Protein AF-A0A7L2S453-F1 (afdb_monomer_lite)

Secondary structure (DSSP, 8-state):
-TTSTTT--SS---HHHHHHHHHHHHHS-HHHHHHHHS-EEEE-TT--GGG-EEETTEEE--PPEEPSSGGG--TT--EEEE----

Foldseek 3Di:
DCCALLRDDPDDHDPVRNVVSVVCCVPPDPVLNVCQVAWWKFWDQDFDQPAWDQDPNDTHTDGDTDHPDCVVVDPPTDMDTRNSDD

Radius of gyration: 15.87 Å; chains: 1; bounding box: 36×35×34 Å

Sequence (86 aa):
VLLQKAFRTGTSTRLDDRVYAMCQMKSQPLVHLMKMIHPNLYRIDKLTDESTIHVNDRVVPQPPLQKLSAEKLTREGAFLMDCGSV

Structure (mmCIF, N/CA/C/O backbone):
data_AF-A0A7L2S453-F1
#
_entry.id   AF-A0A7L2S453-F1
#
loop_
_atom_site.group_PDB
_atom_site.id
_atom_site.type_symbol
_atom_site.label_atom_id
_atom_site.label_alt_id
_atom_site.label_comp_id
_atom_site.label_asym_id
_atom_site.label_entity_id
_atom_site.label_seq_id
_atom_site.pdbx_PDB_ins_code
_atom_site.Cartn_x
_atom_site.Cartn_y
_atom_site.Cartn_z
_atom_site.occupancy
_atom_site.B_iso_or_equiv
_atom_site.auth_seq_id
_atom_site.auth_comp_id
_atom_site.auth_asym_id
_atom_site.auth_atom_id
_atom_site.pdbx_PDB_model_num
ATOM 1 N N . VAL A 1 1 ? -0.244 5.574 9.438 1.00 86.38 1 VAL A N 1
ATOM 2 C CA . VAL A 1 1 ? -1.071 5.045 10.558 1.00 86.38 1 VAL A CA 1
ATOM 3 C C . VAL A 1 1 ? -2.321 5.885 10.821 1.00 86.38 1 VAL A C 1
ATOM 5 O O . VAL A 1 1 ? -3.402 5.350 10.646 1.00 86.38 1 VAL A O 1
ATOM 8 N N . LEU A 1 2 ? -2.230 7.173 11.185 1.00 92.81 2 LEU A N 1
ATOM 9 C CA . LEU A 1 2 ? -3.416 7.971 11.578 1.00 92.81 2 LEU A CA 1
ATOM 10 C C . LEU A 1 2 ? -4.488 8.125 10.482 1.00 92.81 2 LEU A C 1
ATOM 12 O O . LEU A 1 2 ? -5.671 8.228 10.783 1.00 92.81 2 LEU A O 1
ATOM 16 N N . LEU A 1 3 ? -4.082 8.101 9.209 1.00 91.38 3 LEU A N 1
ATOM 17 C CA . LEU A 1 3 ? -5.001 8.165 8.066 1.00 91.38 3 LEU A CA 1
ATOM 18 C C . LEU A 1 3 ? -5.668 6.814 7.731 1.00 91.38 3 LEU A C 1
ATOM 20 O O . LEU A 1 3 ? -6.550 6.760 6.875 1.00 91.38 3 LEU A O 1
ATOM 24 N N . GLN A 1 4 ? -5.274 5.720 8.389 1.00 92.94 4 GLN A N 1
ATOM 25 C CA . GLN A 1 4 ? -5.820 4.379 8.152 1.00 92.94 4 GL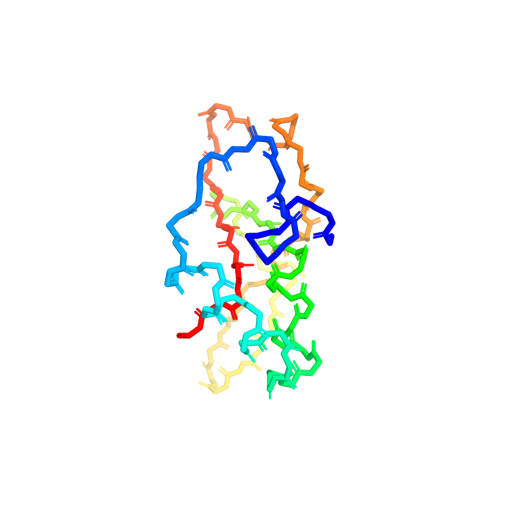N A CA 1
ATOM 26 C C . GLN A 1 4 ? -7.253 4.280 8.713 1.00 92.94 4 GLN A C 1
ATOM 28 O O . GLN A 1 4 ? -7.560 4.895 9.733 1.00 92.94 4 GLN A O 1
ATOM 33 N N . LYS A 1 5 ? -8.141 3.507 8.066 1.00 94.38 5 LYS A N 1
ATOM 34 C CA . LYS A 1 5 ? -9.559 3.330 8.455 1.00 94.38 5 LYS A CA 1
ATOM 35 C C . LYS A 1 5 ? -9.776 3.016 9.943 1.00 94.38 5 LYS A C 1
ATOM 37 O O . LYS A 1 5 ? -10.744 3.513 10.511 1.00 94.38 5 LYS A O 1
ATOM 42 N N . ALA A 1 6 ? -8.881 2.256 10.571 1.00 94.81 6 ALA A N 1
ATOM 43 C CA . ALA A 1 6 ? -8.932 1.928 11.992 1.00 94.81 6 ALA A CA 1
ATOM 44 C C . ALA A 1 6 ? -8.888 3.185 12.884 1.00 94.81 6 ALA A C 1
ATOM 46 O O . ALA A 1 6 ? -9.641 3.278 13.852 1.00 94.81 6 ALA A O 1
ATOM 47 N N . PHE A 1 7 ? -8.082 4.191 12.525 1.00 95.31 7 PHE A N 1
ATOM 48 C CA . PHE A 1 7 ? -7.807 5.361 13.373 1.00 95.31 7 PHE A CA 1
ATOM 49 C C . PHE A 1 7 ? -8.345 6.686 12.827 1.00 95.31 7 PHE A C 1
ATOM 51 O O . PHE A 1 7 ? -8.468 7.647 13.582 1.00 95.31 7 PHE A O 1
ATOM 58 N N . ARG A 1 8 ? -8.683 6.766 11.534 1.00 95.00 8 ARG A N 1
ATOM 59 C CA . ARG A 1 8 ? -9.069 8.034 10.903 1.00 95.00 8 ARG A CA 1
ATOM 60 C C . ARG A 1 8 ? -10.358 8.598 11.499 1.00 95.00 8 ARG A C 1
ATOM 62 O O . ARG A 1 8 ? -11.326 7.866 11.726 1.00 95.00 8 ARG A O 1
ATOM 69 N N . THR A 1 9 ? -10.386 9.912 11.675 1.00 91.94 9 THR A N 1
ATOM 70 C CA . THR A 1 9 ? -11.539 10.669 12.192 1.00 91.94 9 THR A CA 1
ATOM 71 C C . THR A 1 9 ? -12.096 11.669 11.176 1.00 91.94 9 THR A C 1
ATOM 73 O O . THR A 1 9 ? -13.283 11.959 11.204 1.00 91.94 9 THR A O 1
ATOM 76 N N . GLY A 1 10 ? -11.277 12.147 10.230 1.00 88.69 10 GLY A N 1
ATOM 77 C CA . GLY A 1 10 ? -11.652 13.201 9.273 1.00 88.69 10 GLY A CA 1
ATOM 78 C C . GLY A 1 10 ? -12.508 12.771 8.074 1.00 88.69 10 GLY A C 1
ATOM 79 O O . GLY A 1 10 ? -12.810 13.600 7.226 1.00 88.69 10 GLY A O 1
ATOM 80 N N . THR A 1 11 ? -12.881 11.493 7.955 1.00 91.69 11 THR A N 1
ATOM 81 C CA . THR A 1 11 ? -13.762 10.995 6.880 1.00 91.69 11 THR A CA 1
ATOM 82 C C . THR A 1 11 ? -14.715 9.931 7.416 1.00 91.69 11 THR A C 1
ATOM 84 O O . THR A 1 11 ? -14.343 9.125 8.278 1.00 91.69 11 THR A O 1
ATOM 87 N N . SER A 1 12 ? -15.945 9.908 6.891 1.00 94.12 12 SER A N 1
ATOM 88 C CA . SER A 1 12 ? -16.938 8.900 7.276 1.00 94.12 12 SER A CA 1
ATOM 89 C C . SER A 1 12 ? -16.406 7.484 7.024 1.00 94.12 12 SER A C 1
ATOM 91 O O . SER A 1 12 ? -15.778 7.196 6.002 1.00 94.12 12 SER A O 1
ATOM 93 N N . THR A 1 13 ? -16.605 6.598 7.997 1.00 95.56 13 THR A N 1
ATOM 94 C CA . THR A 1 13 ? -16.187 5.191 7.947 1.00 95.56 13 THR A CA 1
ATOM 95 C C . THR A 1 13 ? -17.271 4.373 8.617 1.00 95.56 13 THR A C 1
ATOM 97 O O . THR A 1 13 ? -17.576 4.635 9.782 1.00 95.56 13 THR A O 1
ATOM 100 N N . ARG A 1 14 ? -17.850 3.404 7.898 1.00 97.00 14 ARG A N 1
ATOM 101 C CA . ARG A 1 14 ? -18.836 2.487 8.479 1.00 97.00 14 ARG A CA 1
ATOM 102 C C . ARG A 1 14 ? -18.211 1.770 9.672 1.00 97.00 14 ARG A C 1
ATOM 104 O O . ARG A 1 14 ? -17.009 1.495 9.669 1.00 97.00 14 ARG A O 1
ATOM 111 N N . LEU A 1 15 ? -19.022 1.480 10.685 1.00 97.00 15 LEU A N 1
ATOM 112 C CA . LEU A 1 15 ? -18.534 0.830 11.898 1.00 97.00 15 LEU A CA 1
ATOM 113 C C . LEU A 1 15 ? -17.883 -0.521 11.575 1.00 97.00 15 LEU A C 1
ATOM 115 O O . LEU A 1 15 ? -16.752 -0.753 11.991 1.00 97.00 15 LEU A O 1
ATOM 119 N N . ASP A 1 16 ? -18.543 -1.343 10.757 1.00 97.62 16 ASP A N 1
ATOM 120 C CA . ASP A 1 16 ? -18.034 -2.660 10.358 1.00 97.62 16 ASP A CA 1
ATOM 121 C C . ASP A 1 16 ? -16.689 -2.560 9.625 1.00 97.62 16 ASP A C 1
ATOM 123 O O . ASP A 1 16 ? -15.753 -3.280 9.960 1.00 97.62 16 ASP A O 1
ATOM 127 N N . ASP A 1 17 ? -16.538 -1.601 8.701 1.00 95.75 17 ASP A N 1
ATOM 128 C CA . ASP A 1 17 ? -15.271 -1.360 7.991 1.00 95.75 17 ASP A CA 1
ATOM 129 C C . ASP A 1 17 ? -14.141 -0.974 8.951 1.00 95.75 17 ASP A C 1
ATOM 131 O O . ASP A 1 17 ? -12.984 -1.368 8.772 1.00 95.75 17 ASP A O 1
ATOM 135 N N . ARG A 1 18 ? -14.462 -0.158 9.961 1.00 96.62 18 ARG A N 1
ATOM 136 C CA . ARG A 1 18 ? -13.494 0.283 10.966 1.00 96.62 18 ARG A CA 1
ATOM 137 C C . ARG A 1 18 ? -13.064 -0.885 11.844 1.00 96.62 18 ARG A C 1
ATOM 139 O O . ARG A 1 18 ? -11.866 -1.077 12.038 1.00 96.62 18 ARG A O 1
ATOM 146 N N . VAL A 1 19 ? -14.021 -1.658 12.352 1.00 97.12 19 VAL A N 1
ATOM 147 C CA . VAL A 1 19 ? -13.748 -2.832 13.191 1.00 97.12 19 VAL A CA 1
ATOM 148 C C . VAL A 1 19 ? -12.976 -3.883 12.396 1.00 97.12 19 VAL A C 1
ATOM 150 O O . VAL A 1 19 ? -11.986 -4.407 12.898 1.00 97.12 19 VAL A O 1
ATOM 153 N N . TYR A 1 20 ? -13.337 -4.124 11.132 1.00 96.06 20 TYR A N 1
ATOM 154 C CA . TYR A 1 20 ? -12.580 -5.004 10.243 1.00 96.06 20 TYR A CA 1
ATOM 155 C C . TYR A 1 20 ? -11.124 -4.547 10.104 1.00 96.06 20 TYR A C 1
ATOM 157 O O . TYR A 1 20 ? -10.208 -5.340 10.314 1.00 96.06 20 TYR A O 1
ATOM 165 N N . ALA A 1 21 ? -10.888 -3.258 9.837 1.00 95.38 21 ALA A N 1
ATOM 166 C CA . ALA A 1 21 ? -9.533 -2.718 9.748 1.00 95.38 21 ALA A CA 1
ATOM 167 C C . ALA A 1 21 ? -8.746 -2.898 11.060 1.00 95.38 21 ALA A C 1
ATOM 169 O O . ALA A 1 21 ? -7.578 -3.281 11.019 1.00 95.38 21 ALA A O 1
ATOM 170 N N . MET A 1 22 ? -9.377 -2.685 12.220 1.00 96.44 22 MET A N 1
ATOM 171 C CA . MET A 1 22 ? -8.756 -2.941 13.527 1.00 96.44 22 MET A CA 1
ATOM 172 C C . MET A 1 22 ? -8.392 -4.420 13.713 1.00 96.44 22 MET A C 1
ATOM 174 O O . MET A 1 22 ? -7.286 -4.731 14.154 1.00 96.44 22 MET A O 1
ATOM 178 N N . CYS A 1 23 ? -9.292 -5.335 13.347 1.00 96.31 23 CYS A N 1
ATOM 179 C CA . CYS A 1 23 ? -9.047 -6.773 13.413 1.00 96.31 23 CYS A CA 1
ATOM 180 C C . CYS A 1 23 ? -7.870 -7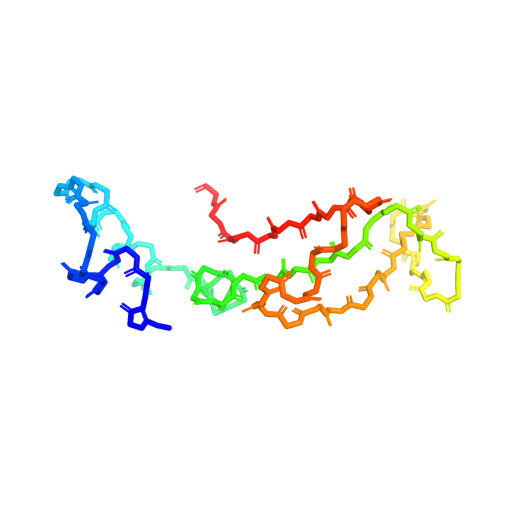.183 12.526 1.00 96.31 23 CYS A C 1
ATOM 182 O O . CYS A 1 23 ? -6.959 -7.844 13.021 1.00 96.31 23 CYS A O 1
ATOM 184 N N . GLN A 1 24 ? -7.839 -6.723 11.271 1.00 95.25 24 GLN A N 1
ATOM 185 C CA . GLN A 1 24 ? -6.731 -6.994 10.354 1.00 95.25 24 GLN A CA 1
ATOM 186 C C . GLN A 1 24 ? -5.407 -6.459 10.908 1.00 95.25 24 GLN A C 1
ATOM 188 O O . GLN A 1 24 ? -4.388 -7.137 10.828 1.00 95.25 24 GLN A O 1
ATOM 193 N N . MET A 1 25 ? -5.399 -5.276 11.529 1.00 93.88 25 MET A N 1
ATOM 194 C CA . MET A 1 25 ? -4.176 -4.739 12.133 1.00 93.88 25 MET A CA 1
ATOM 195 C C . MET A 1 25 ? -3.653 -5.568 13.307 1.00 93.88 25 MET A C 1
ATOM 197 O O . MET A 1 25 ? -2.450 -5.578 13.555 1.00 93.88 25 MET A O 1
ATOM 201 N N . LYS A 1 26 ? -4.543 -6.261 14.020 1.00 95.81 26 LYS A N 1
ATOM 202 C CA . LYS A 1 26 ? -4.182 -7.122 15.148 1.00 95.81 26 LYS A CA 1
ATOM 203 C C . LYS A 1 26 ? -3.639 -8.482 14.697 1.00 95.81 26 LYS A C 1
ATOM 205 O O . LYS A 1 26 ? -2.838 -9.073 15.413 1.00 95.81 26 LYS A O 1
ATOM 210 N N . SER A 1 27 ? -4.119 -9.006 13.570 1.00 95.19 27 SER A N 1
ATOM 211 C CA . SER A 1 27 ? -3.878 -10.396 13.160 1.00 95.19 27 SER A CA 1
ATOM 212 C C . SER A 1 27 ? -2.921 -10.561 11.981 1.00 95.19 27 SER A C 1
ATOM 214 O O . SER A 1 27 ? -2.331 -11.631 11.842 1.00 95.19 27 SER A O 1
ATOM 216 N N . GLN A 1 28 ? -2.770 -9.551 11.119 1.00 95.06 28 GLN A N 1
ATOM 217 C CA . GLN A 1 28 ? -1.946 -9.680 9.919 1.00 95.06 28 GLN A CA 1
ATOM 218 C C . GLN A 1 28 ? -0.452 -9.787 10.264 1.00 95.06 28 GLN A C 1
ATOM 220 O O . GLN A 1 28 ? 0.044 -9.018 11.094 1.00 95.06 28 GLN A O 1
ATOM 225 N N . PRO A 1 29 ? 0.304 -10.672 9.584 1.00 95.88 29 PRO A N 1
ATOM 226 C CA . PRO A 1 29 ? 1.759 -10.677 9.662 1.00 95.88 29 PRO A CA 1
ATOM 227 C C . PRO A 1 29 ? 2.344 -9.314 9.281 1.00 95.88 29 PRO A C 1
ATOM 229 O O . PRO A 1 29 ? 1.801 -8.612 8.423 1.00 95.88 29 PRO A O 1
ATOM 232 N N . LEU A 1 30 ? 3.499 -8.971 9.860 1.00 94.94 30 LEU A N 1
ATOM 233 C CA . LEU A 1 30 ? 4.136 -7.658 9.696 1.00 94.94 30 LEU A CA 1
ATOM 234 C C . LEU A 1 30 ? 4.264 -7.226 8.225 1.00 94.94 30 LEU A C 1
ATOM 236 O O . LEU A 1 30 ? 3.970 -6.081 7.891 1.00 94.94 30 LEU A O 1
ATOM 240 N N . VAL A 1 31 ? 4.659 -8.144 7.339 1.00 94.00 31 VAL A N 1
ATOM 241 C CA . VAL A 1 31 ? 4.851 -7.860 5.907 1.00 94.00 31 VAL A CA 1
ATOM 242 C C . VAL A 1 31 ? 3.569 -7.380 5.212 1.00 94.00 31 VAL A C 1
ATOM 244 O O . VAL A 1 31 ? 3.626 -6.476 4.380 1.00 94.00 31 VAL A O 1
ATOM 247 N N . HIS A 1 32 ? 2.406 -7.923 5.576 1.00 93.69 32 HIS A N 1
ATOM 248 C CA . HIS A 1 32 ? 1.113 -7.490 5.037 1.00 93.69 32 HIS A CA 1
ATOM 249 C C . HIS A 1 32 ? 0.596 -6.255 5.775 1.00 93.69 32 HIS A C 1
ATOM 251 O O . HIS A 1 32 ? 0.110 -5.311 5.152 1.00 93.69 32 HIS A O 1
ATOM 257 N N . LEU A 1 33 ? 0.781 -6.214 7.098 1.00 94.44 33 LEU A N 1
ATOM 258 C CA . LEU A 1 33 ? 0.386 -5.085 7.932 1.00 94.44 33 LEU A CA 1
ATOM 259 C C . LEU A 1 33 ? 1.020 -3.770 7.466 1.00 94.44 33 LEU A C 1
ATOM 261 O O . LEU A 1 33 ? 0.331 -2.752 7.377 1.00 94.44 33 LEU A O 1
ATOM 265 N N . MET A 1 34 ? 2.307 -3.789 7.117 1.00 95.25 34 MET A N 1
ATOM 266 C CA . MET A 1 34 ? 3.005 -2.598 6.633 1.00 95.25 34 MET A CA 1
ATOM 267 C C . MET A 1 34 ? 2.368 -2.034 5.361 1.00 95.25 34 MET A C 1
ATOM 269 O O . MET A 1 34 ? 2.171 -0.822 5.283 1.00 95.25 34 MET A O 1
ATOM 273 N N . LYS A 1 35 ? 1.950 -2.891 4.422 1.00 94.38 35 LYS A N 1
ATOM 274 C CA . LYS A 1 35 ? 1.259 -2.477 3.189 1.00 94.38 35 LYS A CA 1
ATOM 275 C C . LYS A 1 35 ? -0.131 -1.890 3.458 1.00 94.38 35 LYS A C 1
ATOM 277 O O . LYS A 1 35 ? -0.546 -0.963 2.774 1.00 94.38 35 LYS A O 1
ATOM 282 N N . MET A 1 36 ? -0.835 -2.359 4.489 1.00 94.38 36 MET A N 1
ATOM 283 C CA . MET A 1 36 ? -2.108 -1.750 4.904 1.00 94.38 36 MET A CA 1
ATOM 284 C C . MET A 1 36 ? -1.930 -0.383 5.584 1.00 94.38 36 MET A C 1
ATOM 286 O O . MET A 1 36 ? -2.813 0.474 5.507 1.00 94.38 36 MET A O 1
ATOM 290 N N . ILE A 1 37 ? -0.818 -0.184 6.301 1.00 94.25 37 ILE A N 1
ATOM 291 C CA . ILE A 1 37 ? -0.508 1.063 7.019 1.00 94.25 37 ILE A CA 1
ATOM 292 C C . ILE A 1 37 ? 0.038 2.134 6.072 1.00 94.25 37 ILE A C 1
ATOM 294 O O . ILE A 1 37 ? -0.297 3.316 6.221 1.00 94.25 37 ILE A O 1
ATOM 298 N N . HIS A 1 38 ? 0.911 1.722 5.159 1.00 96.00 38 HIS A N 1
ATOM 299 C CA . HIS A 1 38 ? 1.572 2.554 4.170 1.00 96.00 38 HIS A CA 1
ATOM 300 C C . HIS A 1 38 ? 1.631 1.773 2.848 1.00 96.00 38 HIS A C 1
ATOM 302 O O . HIS A 1 38 ? 2.606 1.056 2.608 1.00 96.00 38 HIS A O 1
ATOM 308 N N . PRO A 1 39 ? 0.586 1.895 2.006 1.00 96.25 39 PRO A N 1
ATOM 309 C CA . PRO A 1 39 ? 0.523 1.221 0.717 1.00 96.25 39 PRO A CA 1
ATOM 310 C C . PRO A 1 39 ? 1.761 1.458 -0.133 1.00 96.25 39 PRO A C 1
ATOM 312 O O . PRO A 1 39 ? 2.372 2.531 -0.091 1.00 96.25 39 PRO A O 1
ATOM 315 N N . ASN A 1 40 ? 2.103 0.462 -0.939 1.00 97.31 40 ASN A N 1
ATOM 316 C CA . ASN A 1 40 ? 3.174 0.607 -1.905 1.00 97.31 40 ASN A CA 1
ATOM 317 C C . ASN A 1 40 ? 2.609 1.143 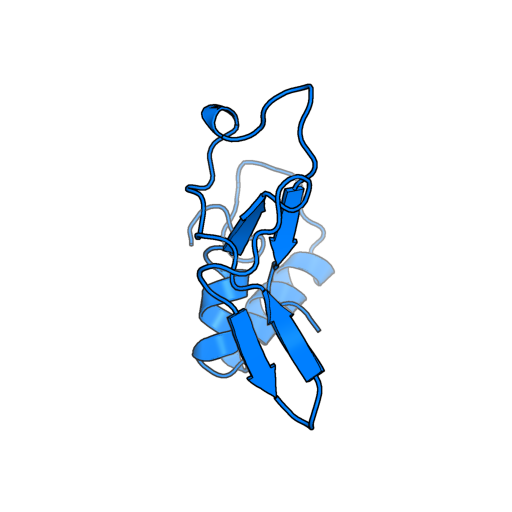-3.217 1.00 97.31 40 ASN A C 1
ATOM 319 O O . ASN A 1 40 ? 1.677 0.566 -3.772 1.00 97.31 40 ASN A O 1
ATOM 323 N N . LEU A 1 41 ? 3.174 2.239 -3.719 1.00 97.81 41 LEU A N 1
ATOM 324 C CA . LEU A 1 41 ? 2.783 2.838 -4.992 1.00 97.81 41 LEU A CA 1
ATOM 325 C C . LEU A 1 41 ? 3.874 2.600 -6.031 1.00 97.81 41 LEU A C 1
ATOM 327 O O . LEU A 1 41 ? 5.038 2.915 -5.795 1.00 97.81 41 LEU A O 1
ATOM 331 N N . TYR A 1 42 ? 3.488 2.102 -7.197 1.00 96.75 42 TYR A N 1
ATOM 332 C CA . TYR A 1 42 ? 4.386 1.812 -8.305 1.00 96.75 42 TYR A CA 1
ATOM 333 C C . TYR A 1 42 ? 3.878 2.477 -9.576 1.00 96.75 42 TYR A C 1
ATOM 335 O O . TYR A 1 42 ? 2.675 2.512 -9.828 1.00 96.75 42 TYR A O 1
ATOM 343 N N . ARG A 1 43 ? 4.798 2.978 -10.398 1.00 95.94 43 ARG A N 1
ATOM 344 C CA . ARG A 1 43 ? 4.498 3.370 -11.777 1.00 95.94 43 ARG A CA 1
ATOM 345 C C . ARG A 1 43 ? 4.673 2.146 -12.672 1.00 95.94 43 ARG A C 1
ATOM 347 O O . ARG A 1 43 ? 5.711 1.496 -12.594 1.00 95.94 43 ARG A O 1
ATOM 354 N N . ILE A 1 44 ? 3.675 1.837 -13.492 1.00 95.94 44 ILE A N 1
ATOM 355 C CA . ILE A 1 44 ? 3.604 0.580 -14.254 1.00 95.94 44 ILE A CA 1
ATOM 356 C C . ILE A 1 44 ? 3.478 0.774 -15.771 1.00 95.94 44 ILE A C 1
ATOM 358 O O . ILE A 1 44 ? 3.550 -0.200 -16.506 1.00 95.94 44 ILE A O 1
ATOM 362 N N . ASP A 1 45 ? 3.337 2.005 -16.273 1.00 94.25 45 ASP A N 1
ATOM 363 C CA . ASP A 1 45 ? 3.355 2.286 -17.723 1.00 94.25 45 ASP A CA 1
ATOM 364 C C . ASP A 1 45 ? 4.758 2.197 -18.350 1.00 94.25 45 ASP A C 1
ATOM 366 O O . ASP A 1 45 ? 4.886 2.131 -19.568 1.00 94.25 45 ASP A O 1
ATOM 370 N N . LYS A 1 46 ? 5.814 2.205 -17.527 1.00 89.69 46 LYS A N 1
ATOM 371 C CA . LYS A 1 46 ? 7.224 2.183 -17.953 1.00 89.69 46 LYS A CA 1
ATOM 372 C C . LYS A 1 46 ? 8.006 1.097 -17.224 1.00 89.69 46 LYS A C 1
ATOM 374 O O . LYS A 1 46 ? 8.988 1.386 -16.545 1.00 89.69 46 LYS A O 1
ATOM 379 N N . LEU A 1 47 ? 7.525 -0.139 -17.302 1.00 91.62 47 LEU A N 1
ATOM 380 C CA . LEU A 1 47 ? 8.276 -1.278 -16.782 1.00 91.62 47 LEU A CA 1
ATOM 381 C C . LEU A 1 47 ? 9.487 -1.527 -17.688 1.00 91.62 47 LEU A C 1
ATOM 383 O O . LEU A 1 47 ? 9.345 -1.590 -18.907 1.00 91.62 47 LEU A O 1
ATOM 387 N N . THR A 1 48 ? 10.667 -1.611 -17.082 1.00 85.31 48 THR A N 1
ATOM 388 C CA . THR A 1 48 ? 11.941 -1.882 -17.752 1.00 85.31 48 THR A CA 1
ATOM 389 C C . THR A 1 48 ? 12.511 -3.202 -17.250 1.00 85.31 48 THR A C 1
ATOM 391 O O . THR A 1 48 ? 12.188 -3.655 -16.148 1.00 85.31 48 THR A O 1
ATOM 394 N N . ASP A 1 49 ? 13.399 -3.797 -18.043 1.00 83.19 49 ASP A N 1
ATOM 395 C CA . ASP A 1 49 ? 14.038 -5.065 -17.684 1.00 83.19 49 ASP A CA 1
ATOM 396 C C . ASP A 1 49 ? 15.232 -4.898 -16.724 1.00 83.19 49 ASP A C 1
ATOM 398 O O . ASP A 1 49 ? 15.737 -5.881 -16.183 1.00 83.19 49 ASP A O 1
ATOM 402 N N . GLU A 1 50 ? 15.650 -3.654 -16.457 1.00 78.50 50 GLU A N 1
ATOM 403 C CA . GLU A 1 50 ? 16.857 -3.297 -15.692 1.00 78.50 50 GLU A CA 1
ATOM 404 C C . GLU A 1 50 ? 16.843 -3.782 -14.231 1.00 78.50 50 GLU A C 1
ATOM 406 O O . GLU A 1 50 ? 17.899 -3.956 -13.626 1.00 78.50 50 GLU A O 1
ATOM 411 N N . SER A 1 51 ? 15.661 -4.021 -13.658 1.00 81.19 51 SER A N 1
ATOM 412 C CA . SER A 1 51 ? 15.473 -4.491 -12.278 1.00 81.19 51 SER A CA 1
ATOM 413 C C . SER A 1 51 ? 14.589 -5.737 -12.202 1.00 81.19 51 SER A C 1
ATOM 415 O O . SER A 1 51 ? 13.816 -5.915 -11.263 1.00 81.19 51 SER A O 1
ATOM 417 N N . THR A 1 52 ? 14.653 -6.609 -13.202 1.00 91.00 52 THR A N 1
ATOM 418 C CA . THR A 1 52 ? 13.843 -7.829 -13.209 1.00 91.00 52 THR A CA 1
ATOM 419 C C . THR A 1 52 ? 14.416 -8.928 -12.313 1.00 91.00 52 THR A C 1
ATOM 421 O O . THR A 1 52 ? 15.625 -9.055 -12.132 1.00 91.00 52 THR A O 1
ATOM 424 N N . ILE A 1 53 ? 13.532 -9.743 -11.735 1.00 93.75 53 ILE A N 1
ATOM 425 C CA . ILE A 1 53 ? 13.899 -10.955 -10.995 1.00 93.75 53 ILE A CA 1
ATOM 426 C C . ILE A 1 53 ? 13.286 -12.191 -11.650 1.00 93.75 53 ILE A C 1
ATOM 428 O O . ILE A 1 53 ? 12.179 -12.136 -12.182 1.00 93.75 53 ILE A O 1
ATOM 432 N N . HIS A 1 54 ? 13.985 -13.321 -11.575 1.00 93.56 54 HIS A N 1
ATOM 433 C CA . HIS A 1 54 ? 13.467 -14.604 -12.041 1.00 93.56 54 HIS A CA 1
ATOM 434 C C . HIS A 1 54 ? 12.735 -15.319 -10.904 1.00 93.56 54 HIS A C 1
ATOM 436 O O . HIS A 1 54 ? 13.332 -15.643 -9.879 1.00 93.56 54 HIS A 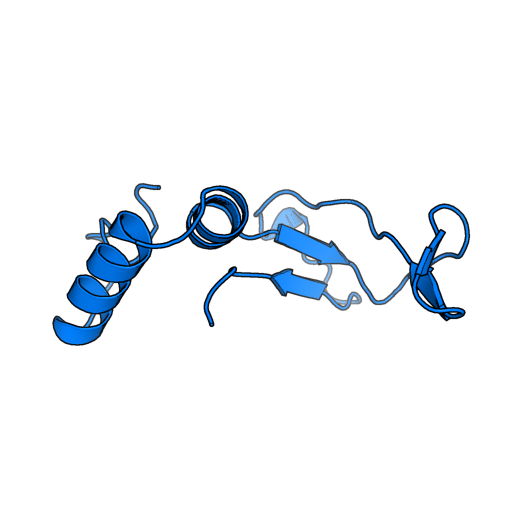O 1
ATOM 442 N N . VAL A 1 55 ? 11.440 -15.573 -11.084 1.00 94.00 55 VAL A N 1
ATOM 443 C CA . VAL A 1 55 ? 10.599 -16.298 -10.124 1.00 94.00 55 VAL A CA 1
ATOM 444 C C . VAL A 1 55 ? 9.756 -17.310 -10.886 1.00 94.00 55 VAL A C 1
ATOM 446 O O . VAL A 1 55 ? 8.996 -16.921 -11.770 1.00 94.00 55 VAL A O 1
ATOM 449 N N . ASN A 1 56 ? 9.852 -18.595 -10.531 1.00 91.69 56 ASN A N 1
ATOM 450 C CA . ASN A 1 56 ? 9.083 -19.681 -11.160 1.00 91.69 56 ASN A CA 1
ATOM 451 C C . ASN A 1 56 ? 9.167 -19.657 -12.702 1.00 91.69 56 ASN A C 1
ATOM 453 O O . ASN A 1 56 ? 8.138 -19.640 -13.377 1.00 91.69 56 ASN A O 1
ATOM 457 N N . ASP A 1 57 ? 10.386 -19.554 -13.242 1.00 92.38 57 ASP A N 1
ATOM 458 C CA . ASP A 1 57 ? 10.687 -19.451 -14.682 1.00 92.38 57 ASP A CA 1
ATOM 459 C C . ASP A 1 57 ? 10.074 -18.238 -15.404 1.00 92.38 57 ASP A C 1
ATOM 461 O O . ASP A 1 57 ? 10.017 -18.185 -16.633 1.00 92.38 57 ASP A O 1
ATOM 465 N N . ARG A 1 58 ? 9.637 -17.221 -14.652 1.00 92.12 58 ARG A N 1
ATOM 466 C CA . ARG A 1 58 ? 9.128 -15.954 -15.188 1.00 92.12 58 ARG A CA 1
ATOM 467 C C . ARG A 1 58 ? 10.043 -14.802 -14.810 1.00 92.12 58 ARG A C 1
ATOM 469 O O . ARG A 1 58 ? 10.513 -14.719 -13.678 1.00 92.12 58 ARG A O 1
ATOM 476 N N . VAL A 1 59 ? 10.245 -13.893 -15.756 1.00 92.12 59 VAL A N 1
ATOM 477 C CA . VAL A 1 59 ? 10.906 -12.606 -15.530 1.00 92.12 59 VAL A CA 1
ATOM 478 C C . VAL A 1 59 ? 9.866 -11.634 -14.975 1.00 92.12 59 VAL A C 1
ATOM 480 O O . VAL A 1 59 ? 8.844 -11.385 -15.614 1.00 92.12 59 VAL A O 1
ATOM 483 N N . VAL A 1 60 ? 10.093 -11.121 -13.767 1.00 93.50 60 VAL A N 1
ATOM 484 C CA . VAL A 1 60 ? 9.176 -10.216 -13.064 1.00 93.50 60 VAL A CA 1
ATOM 485 C C . VAL A 1 60 ? 9.846 -8.851 -12.892 1.00 93.50 60 VAL A C 1
ATOM 487 O O . VAL A 1 60 ? 10.872 -8.779 -12.213 1.00 93.50 60 VAL A O 1
ATOM 490 N N . PRO A 1 61 ? 9.298 -7.764 -13.465 1.00 93.81 61 PRO A N 1
ATOM 491 C CA . PRO A 1 61 ? 9.859 -6.425 -13.301 1.00 93.81 61 PRO A CA 1
ATOM 492 C C . PRO A 1 61 ? 9.687 -5.915 -11.869 1.00 93.81 61 PRO A C 1
ATOM 494 O O . PRO A 1 61 ? 8.645 -6.137 -11.251 1.00 93.81 61 PRO A O 1
ATOM 497 N N . GLN A 1 62 ? 10.689 -5.188 -11.361 1.00 94.62 62 GLN A N 1
ATOM 498 C CA . GLN A 1 62 ? 10.640 -4.543 -10.045 1.00 94.62 62 GLN A CA 1
ATOM 499 C C . GLN A 1 62 ? 10.628 -3.017 -10.182 1.00 94.62 62 GLN A C 1
ATOM 501 O O . GLN A 1 62 ? 11.685 -2.378 -10.098 1.00 94.62 62 GLN A O 1
ATOM 506 N N . PRO A 1 63 ? 9.452 -2.400 -10.403 1.00 94.75 63 PRO A N 1
ATOM 507 C CA . PRO A 1 63 ? 9.353 -0.950 -10.469 1.00 94.75 63 PRO A CA 1
ATOM 508 C C . PRO A 1 63 ? 9.727 -0.305 -9.122 1.00 94.75 63 PRO A C 1
ATOM 510 O O . PRO A 1 63 ? 9.424 -0.851 -8.056 1.00 94.75 63 PRO A O 1
ATOM 513 N N . PRO A 1 64 ? 10.341 0.890 -9.134 1.00 93.81 64 PRO A N 1
ATOM 514 C CA . PRO A 1 64 ? 10.734 1.572 -7.910 1.00 93.81 64 PRO A CA 1
ATOM 515 C C . PRO A 1 64 ? 9.517 2.071 -7.124 1.00 93.81 64 PRO A C 1
ATOM 517 O O . PRO A 1 64 ? 8.559 2.614 -7.689 1.00 93.81 64 PRO A O 1
ATOM 520 N N . LEU A 1 65 ? 9.601 1.953 -5.798 1.00 95.38 65 LEU A N 1
ATOM 521 C CA . LEU A 1 65 ? 8.582 2.438 -4.874 1.00 95.38 65 LEU A CA 1
ATOM 522 C C . LEU A 1 65 ? 8.461 3.969 -4.932 1.00 95.38 65 LEU A C 1
ATOM 524 O O . LEU A 1 65 ? 9.444 4.699 -4.790 1.00 95.38 65 LEU A O 1
ATOM 528 N N . GLN A 1 66 ? 7.237 4.459 -5.094 1.00 97.00 66 GLN A N 1
ATOM 529 C CA . GLN A 1 66 ? 6.901 5.878 -5.095 1.00 97.00 66 GLN A CA 1
ATOM 530 C C . GLN A 1 66 ? 6.389 6.326 -3.725 1.00 97.00 66 GLN A C 1
ATOM 532 O O . GLN A 1 66 ? 5.706 5.590 -3.012 1.00 97.00 66 GLN A O 1
ATOM 537 N N . LYS A 1 67 ? 6.680 7.583 -3.372 1.00 97.00 67 LYS A N 1
ATOM 538 C CA . LYS A 1 67 ? 6.076 8.232 -2.200 1.00 97.00 67 LYS A CA 1
ATOM 539 C C . LYS A 1 67 ? 4.567 8.390 -2.408 1.00 97.00 67 LYS A C 1
ATOM 541 O O . LYS A 1 67 ? 4.125 8.683 -3.518 1.00 97.00 67 LYS A O 1
ATOM 546 N N . LEU A 1 68 ? 3.796 8.281 -1.328 1.00 96.38 68 LEU A N 1
ATOM 547 C CA . LEU A 1 68 ? 2.345 8.483 -1.331 1.00 96.38 68 LEU A CA 1
ATOM 548 C C . LEU A 1 68 ? 1.993 9.975 -1.397 1.00 96.38 68 LEU A C 1
ATOM 550 O O . LEU A 1 68 ? 1.650 10.597 -0.396 1.00 96.38 68 LEU A O 1
ATOM 554 N N . SER A 1 69 ? 2.116 10.552 -2.589 1.00 96.31 69 SER A N 1
ATOM 555 C CA . SER A 1 69 ? 1.754 11.938 -2.888 1.00 96.31 69 SER A CA 1
ATOM 556 C C . SER A 1 69 ? 1.150 12.027 -4.284 1.00 96.31 69 SER A C 1
ATOM 558 O O . SER A 1 69 ? 1.626 11.370 -5.212 1.00 96.31 69 SER A O 1
ATOM 560 N N . ALA A 1 70 ? 0.144 12.887 -4.447 1.00 96.19 70 ALA A N 1
ATOM 561 C CA . ALA A 1 70 ? -0.433 13.187 -5.755 1.00 96.19 70 ALA A CA 1
ATOM 562 C C . ALA A 1 70 ? 0.604 13.776 -6.730 1.00 96.19 70 ALA A C 1
ATOM 564 O O . ALA A 1 70 ? 0.478 13.586 -7.932 1.00 96.19 70 ALA A O 1
ATOM 565 N N . GLU A 1 71 ? 1.682 14.391 -6.232 1.00 97.19 71 GLU A N 1
ATOM 566 C CA . GLU A 1 71 ? 2.806 14.873 -7.053 1.00 97.19 71 GLU A CA 1
ATOM 567 C C . GLU A 1 71 ? 3.502 13.755 -7.845 1.00 97.19 71 GLU A C 1
ATOM 569 O O . GLU A 1 71 ? 4.166 14.018 -8.846 1.00 97.19 71 GLU A O 1
ATOM 574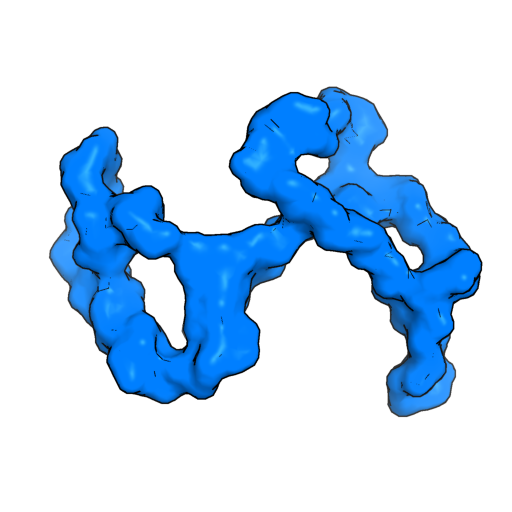 N N . LYS A 1 72 ? 3.384 12.495 -7.400 1.00 96.31 72 LYS A N 1
ATOM 575 C CA . LYS A 1 72 ? 3.913 11.333 -8.127 1.00 96.31 72 LYS A CA 1
ATOM 576 C C . LYS A 1 72 ? 2.966 10.822 -9.208 1.00 96.31 72 LYS A C 1
ATOM 578 O O . LYS A 1 72 ? 3.411 10.067 -10.068 1.00 96.31 72 LYS A O 1
ATOM 583 N N . LEU A 1 73 ? 1.700 11.240 -9.197 1.00 96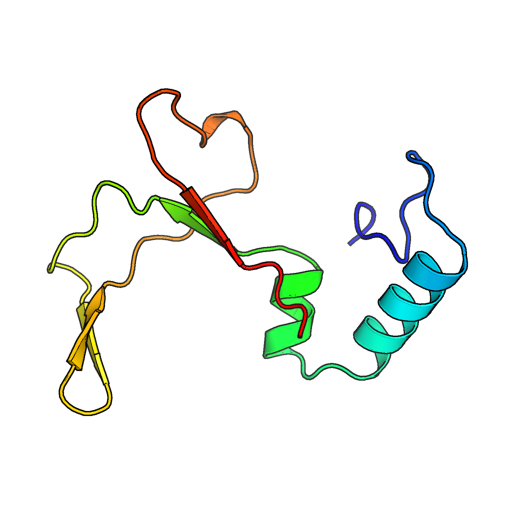.12 73 LEU A N 1
ATOM 584 C CA . LEU A 1 73 ? 0.675 10.799 -10.137 1.00 96.12 73 LEU A CA 1
ATOM 585 C C . LEU A 1 73 ? 0.665 11.707 -11.368 1.00 96.12 73 LEU A C 1
ATOM 587 O O . LEU A 1 73 ? -0.048 12.706 -11.441 1.00 96.12 73 LEU A O 1
ATOM 591 N N . THR A 1 74 ? 1.476 11.353 -12.360 1.00 96.06 74 THR A N 1
ATOM 592 C CA . THR A 1 74 ? 1.477 12.047 -13.651 1.00 96.06 74 THR A CA 1
ATOM 593 C C . THR A 1 74 ? 0.209 11.722 -14.433 1.00 96.06 74 THR A C 1
ATOM 595 O O . THR A 1 74 ? -0.151 10.552 -14.540 1.00 96.06 74 THR A O 1
ATOM 598 N N . ARG A 1 75 ? -0.409 12.728 -15.064 1.00 96.12 75 ARG A N 1
ATOM 599 C CA . ARG A 1 75 ? -1.635 12.569 -15.872 1.00 96.12 75 ARG A CA 1
ATOM 600 C C . ARG A 1 75 ? -1.518 11.513 -16.978 1.00 96.12 75 ARG A C 1
ATOM 602 O O . ARG A 1 75 ? -2.495 10.860 -17.308 1.00 96.12 75 ARG A O 1
ATOM 609 N N . GLU A 1 76 ? -0.327 11.368 -17.546 1.00 96.19 76 GLU A N 1
ATOM 610 C CA . GLU A 1 76 ? -0.034 10.482 -18.681 1.00 96.19 76 GLU A CA 1
ATOM 611 C C . GLU A 1 76 ? 0.562 9.129 -18.244 1.00 96.19 76 GLU A C 1
ATOM 613 O O . GLU A 1 76 ? 1.108 8.404 -19.067 1.00 96.19 76 GLU A O 1
ATOM 618 N N . GLY A 1 77 ? 0.523 8.804 -16.946 1.00 95.31 77 GLY A N 1
ATOM 619 C CA . GLY A 1 77 ? 1.079 7.561 -16.403 1.00 95.31 77 GLY A CA 1
ATOM 620 C C . GLY A 1 77 ? 0.010 6.581 -15.926 1.00 95.31 77 GLY A C 1
ATOM 621 O O . GLY A 1 77 ? -1.132 6.961 -15.674 1.00 95.31 77 GLY A O 1
ATOM 622 N N . ALA A 1 78 ? 0.411 5.325 -15.736 1.00 97.06 78 ALA A N 1
ATOM 623 C CA . ALA A 1 78 ? -0.400 4.299 -15.089 1.00 97.06 78 ALA A CA 1
ATOM 624 C C . ALA A 1 78 ? 0.286 3.861 -13.793 1.00 97.06 78 ALA A C 1
ATOM 626 O O . ALA A 1 78 ? 1.498 3.639 -13.758 1.00 97.06 78 ALA A O 1
ATOM 627 N N . PHE A 1 79 ? -0.489 3.735 -12.717 1.00 97.62 79 PHE A N 1
ATOM 628 C CA . PHE A 1 79 ? 0.037 3.456 -11.384 1.00 97.62 79 PHE A CA 1
ATOM 629 C C . PHE A 1 79 ? -0.713 2.304 -10.721 1.00 97.62 79 PHE A C 1
ATOM 631 O O . PHE A 1 79 ? -1.932 2.195 -10.843 1.00 97.62 79 PHE A O 1
ATOM 638 N N . LEU A 1 80 ? 0.024 1.476 -9.985 1.00 97.00 80 LEU A N 1
ATOM 639 C CA . LEU A 1 80 ? -0.502 0.402 -9.150 1.00 97.00 80 LEU A CA 1
ATOM 640 C C . LEU A 1 80 ? -0.260 0.751 -7.684 1.00 97.00 80 LEU A C 1
ATOM 642 O O . LEU A 1 80 ? 0.872 1.032 -7.293 1.00 97.00 80 LEU A O 1
ATOM 646 N N . MET A 1 81 ? -1.316 0.711 -6.874 1.00 97.19 81 MET A N 1
ATOM 647 C CA . MET A 1 81 ? -1.231 0.869 -5.424 1.00 97.19 81 MET A CA 1
ATOM 648 C C . MET A 1 81 ? -1.581 -0.458 -4.748 1.00 97.19 81 MET A C 1
ATOM 650 O O . MET A 1 81 ? -2.728 -0.896 -4.797 1.00 97.19 81 MET A O 1
ATOM 654 N N . ASP A 1 82 ? -0.594 -1.093 -4.121 1.00 96.12 82 ASP A N 1
ATOM 655 C CA . ASP A 1 82 ? -0.777 -2.298 -3.312 1.00 96.12 82 ASP A CA 1
ATOM 656 C C . ASP A 1 82 ? -1.074 -1.899 -1.860 1.00 96.12 82 ASP A C 1
ATOM 658 O O . ASP A 1 82 ? -0.193 -1.433 -1.130 1.00 96.12 82 ASP A O 1
ATOM 662 N N . CYS A 1 83 ? -2.332 -2.079 -1.456 1.00 94.69 83 CYS A N 1
ATOM 663 C CA . CYS A 1 83 ? -2.847 -1.742 -0.129 1.00 94.69 83 CYS A CA 1
ATOM 664 C C . CYS A 1 83 ? -2.834 -2.918 0.866 1.00 94.69 83 CYS A C 1
ATOM 666 O O . CYS A 1 83 ? -3.369 -2.774 1.965 1.00 94.69 83 CYS A O 1
ATOM 668 N N . GLY A 1 84 ? -2.274 -4.080 0.511 1.00 89.12 84 GLY A N 1
ATOM 669 C CA . GLY A 1 84 ? -2.039 -5.188 1.446 1.00 89.12 84 GLY A CA 1
ATOM 670 C C . GLY A 1 84 ? -3.269 -5.881 2.047 1.00 89.12 84 GLY A C 1
ATOM 671 O O . GLY A 1 84 ? -3.101 -6.676 2.968 1.00 89.12 84 GLY A O 1
ATOM 672 N N . SER A 1 85 ? -4.487 -5.587 1.583 1.00 77.50 85 SER A N 1
ATOM 673 C CA . SER A 1 85 ? -5.703 -6.266 2.045 1.00 77.50 85 SER A CA 1
ATOM 674 C C . SER A 1 85 ? -5.998 -7.504 1.199 1.00 77.50 85 SER A C 1
ATOM 676 O O . SER A 1 85 ? -6.060 -7.391 -0.026 1.00 77.50 85 SER A O 1
ATOM 678 N N . VAL A 1 86 ? -6.228 -8.637 1.867 1.00 59.06 86 VAL A N 1
ATOM 679 C CA . VAL A 1 86 ? -6.809 -9.870 1.306 1.00 59.06 86 VAL A CA 1
ATOM 680 C C . VAL A 1 86 ? -8.279 -9.942 1.697 1.00 59.06 86 VAL A C 1
ATOM 682 O O . VAL A 1 86 ? -8.584 -9.522 2.843 1.00 59.06 86 VAL A O 1
#

InterPro domains:
  IPR036175 Sec23/Sec24 helical domain superfamily [SSF81811] (4-38)
  IPR036180 Gelsolin-like domain superfamily [SSF82754] (39-85)
  IPR050550 SEC23/SEC24 family, SEC24 subfamily [PTHR13803] (4-85)

Organism: NCBI:txid98133

pLDDT: mean 93.54, std 5.4, range [59.06, 97.81]